Protein AF-R7NE20-F1 (afdb_monomer)

Structure (mmCIF, N/CA/C/O backbone):
data_AF-R7NE20-F1
#
_entry.id   AF-R7NE20-F1
#
loop_
_atom_site.group_PDB
_atom_site.id
_atom_site.type_symbol
_atom_site.label_atom_id
_atom_site.label_alt_id
_atom_site.label_comp_id
_atom_site.label_asym_id
_atom_site.label_entity_id
_atom_site.label_seq_id
_atom_site.pdbx_PDB_ins_code
_atom_site.Cartn_x
_atom_site.Cartn_y
_atom_site.Cartn_z
_atom_site.occupancy
_atom_site.B_iso_or_equiv
_atom_site.auth_seq_id
_atom_site.auth_comp_id
_atom_site.auth_asym_id
_atom_site.auth_atom_id
_atom_site.pdbx_PDB_model_num
ATOM 1 N N . MET A 1 1 ? -1.827 -20.225 0.750 1.00 49.00 1 MET A N 1
ATOM 2 C CA . MET A 1 1 ? -0.741 -19.898 -0.195 1.00 49.00 1 MET A CA 1
ATOM 3 C C . MET A 1 1 ? -0.471 -18.425 -0.041 1.00 49.00 1 MET A C 1
ATOM 5 O O . MET A 1 1 ? -1.413 -17.650 -0.126 1.00 49.00 1 MET A O 1
ATOM 9 N N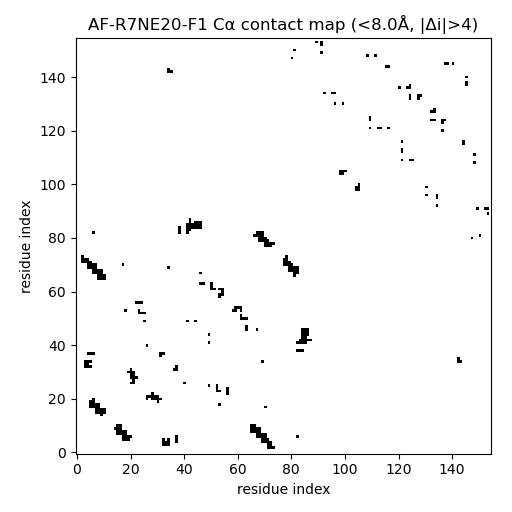 . GLU A 1 2 ? 0.763 -18.067 0.278 1.00 66.88 2 GLU A N 1
ATOM 10 C CA . GLU A 1 2 ? 1.183 -16.670 0.319 1.00 66.88 2 GLU A CA 1
ATOM 11 C C . GLU A 1 2 ? 1.159 -16.121 -1.112 1.00 66.88 2 GLU A C 1
ATOM 13 O O . GLU A 1 2 ? 1.594 -16.801 -2.049 1.00 66.88 2 GLU A O 1
ATOM 18 N N . ASN A 1 3 ? 0.559 -14.947 -1.308 1.00 82.56 3 ASN A N 1
ATOM 19 C CA . ASN A 1 3 ? 0.496 -14.341 -2.634 1.00 82.56 3 ASN A CA 1
ATOM 20 C C . ASN A 1 3 ? 1.911 -13.948 -3.067 1.00 82.56 3 ASN A C 1
ATOM 22 O O . ASN A 1 3 ? 2.664 -13.382 -2.280 1.00 82.56 3 ASN A O 1
ATOM 26 N N . LYS A 1 4 ? 2.258 -14.219 -4.327 1.00 91.56 4 LYS A N 1
ATOM 27 C CA . LYS A 1 4 ? 3.478 -13.681 -4.936 1.00 91.56 4 LYS A CA 1
ATOM 28 C C . LYS A 1 4 ? 3.188 -12.301 -5.508 1.00 91.56 4 LYS A C 1
ATOM 30 O O . LYS A 1 4 ? 2.193 -12.135 -6.221 1.00 91.56 4 LYS A O 1
ATOM 35 N N . TYR A 1 5 ? 4.064 -11.354 -5.206 1.00 95.94 5 TYR A N 1
ATOM 36 C CA . TYR A 1 5 ? 3.977 -9.966 -5.641 1.00 95.94 5 TYR A CA 1
ATOM 37 C C . TYR A 1 5 ? 5.054 -9.663 -6.679 1.00 95.94 5 TYR A C 1
ATOM 39 O O . TYR A 1 5 ? 6.154 -10.209 -6.612 1.00 95.94 5 TYR A O 1
ATOM 47 N N . TYR A 1 6 ? 4.733 -8.793 -7.633 1.00 96.44 6 TYR A N 1
ATOM 48 C CA . TYR A 1 6 ? 5.651 -8.371 -8.689 1.00 96.44 6 TYR A CA 1
ATOM 49 C C . TYR A 1 6 ? 5.500 -6.876 -8.938 1.00 96.44 6 TYR A C 1
ATOM 51 O O . TYR A 1 6 ? 4.379 -6.395 -9.115 1.00 96.44 6 TYR A O 1
ATOM 59 N N . LEU A 1 7 ? 6.615 -6.149 -8.991 1.00 97.50 7 LEU A N 1
ATOM 60 C CA . LEU A 1 7 ? 6.620 -4.781 -9.501 1.00 97.50 7 LEU A CA 1
ATOM 61 C C . LEU A 1 7 ? 6.220 -4.806 -10.982 1.00 97.50 7 LEU A C 1
ATOM 63 O O . LEU A 1 7 ? 6.633 -5.697 -11.722 1.00 97.50 7 LEU A O 1
ATOM 67 N N . ALA A 1 8 ? 5.402 -3.862 -11.424 1.00 97.50 8 ALA A N 1
ATOM 68 C CA . ALA A 1 8 ? 4.935 -3.785 -12.798 1.00 97.50 8 ALA A CA 1
ATOM 69 C C . ALA A 1 8 ? 4.615 -2.343 -13.201 1.00 97.50 8 ALA A C 1
ATOM 71 O O . ALA A 1 8 ? 4.294 -1.499 -12.365 1.00 97.50 8 ALA A O 1
ATOM 72 N N . VAL A 1 9 ? 4.634 -2.087 -14.505 1.00 97.31 9 VAL A N 1
ATOM 73 C CA . VAL A 1 9 ? 4.096 -0.859 -15.098 1.00 97.31 9 VAL A CA 1
ATOM 74 C C . VAL A 1 9 ? 2.755 -1.182 -15.747 1.00 97.31 9 VAL A C 1
ATOM 76 O O . VAL A 1 9 ? 2.639 -2.146 -16.506 1.00 97.31 9 VAL A O 1
ATOM 79 N N . GLU A 1 10 ? 1.720 -0.398 -15.455 1.00 96.50 10 GLU A N 1
ATOM 80 C CA . GLU A 1 10 ? 0.440 -0.509 -16.155 1.00 96.50 10 GLU A CA 1
ATOM 81 C C . GLU A 1 10 ? 0.498 0.276 -17.472 1.00 96.50 10 GLU A C 1
ATOM 83 O O . GLU A 1 10 ? 0.412 1.500 -17.491 1.00 96.50 10 GLU A O 1
ATOM 88 N N . VAL A 1 11 ? 0.645 -0.433 -18.593 1.00 93.06 11 VAL A N 1
ATOM 89 C CA . VAL A 1 11 ? 0.792 0.182 -19.927 1.00 93.06 11 VAL A CA 1
ATOM 90 C C . VAL A 1 11 ? -0.538 0.672 -20.499 1.00 93.06 11 VAL A C 1
ATOM 92 O O . VAL A 1 11 ? -0.588 1.625 -21.271 1.00 93.06 11 VAL A O 1
ATOM 95 N N . LYS A 1 12 ? -1.627 -0.009 -20.137 1.00 89.94 12 LYS A N 1
ATOM 96 C CA . LYS A 1 12 ? -3.026 0.310 -20.457 1.00 89.94 12 LYS A CA 1
ATOM 97 C C . LYS A 1 12 ? -3.894 -0.198 -19.308 1.00 89.94 12 LYS A C 1
ATOM 99 O O . LYS A 1 12 ? -3.449 -1.103 -18.603 1.00 89.94 12 LYS A O 1
ATOM 104 N N . PRO A 1 13 ? -5.139 0.283 -19.140 1.00 89.88 13 PRO A N 1
ATOM 105 C CA . PRO A 1 13 ? -6.024 -0.233 -18.102 1.00 89.88 13 PRO A CA 1
ATOM 106 C C . PRO A 1 13 ? -6.087 -1.767 -18.114 1.00 89.88 13 PRO A C 1
ATOM 108 O O . PRO A 1 13 ? -6.474 -2.367 -19.118 1.00 89.88 13 PRO A O 1
ATOM 111 N N . LYS A 1 14 ? -5.707 -2.393 -16.992 1.00 89.25 14 LYS A N 1
ATOM 112 C CA . LYS A 1 14 ? -5.635 -3.857 -16.799 1.00 89.25 14 LYS A CA 1
ATOM 113 C C . LYS A 1 14 ? -4.587 -4.590 -17.652 1.00 89.25 14 LYS A C 1
ATOM 115 O O . LYS A 1 14 ? -4.656 -5.810 -17.779 1.00 89.25 14 LYS A O 1
ATOM 120 N N . SER A 1 15 ? -3.619 -3.877 -18.220 1.00 93.50 15 SER A N 1
ATOM 121 C CA . SER A 1 15 ? -2.488 -4.435 -18.962 1.00 93.50 15 SER A CA 1
ATOM 122 C C . SER A 1 15 ? -1.196 -4.087 -18.235 1.00 93.50 15 SER A C 1
ATOM 124 O O . SER A 1 15 ? -0.826 -2.918 -18.139 1.00 93.50 15 SER A O 1
ATOM 126 N N . TYR A 1 16 ? -0.531 -5.109 -17.701 1.00 95.69 16 TYR A N 1
ATOM 127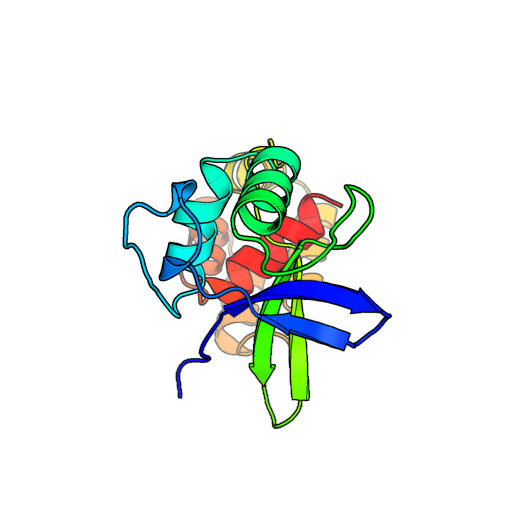 C CA . TYR A 1 16 ? 0.626 -4.957 -16.825 1.00 95.69 16 TYR A CA 1
ATOM 128 C C . TYR A 1 16 ? 1.866 -5.552 -17.477 1.00 95.69 16 TYR A C 1
ATOM 130 O O . TYR A 1 16 ? 1.842 -6.703 -17.913 1.00 95.69 16 TYR A O 1
ATOM 138 N N . PHE A 1 17 ? 2.947 -4.782 -17.500 1.00 95.75 17 PHE A N 1
ATOM 139 C CA . PHE A 1 17 ? 4.274 -5.254 -17.857 1.00 95.75 17 PHE A CA 1
ATOM 140 C C . PHE A 1 17 ? 5.060 -5.515 -16.561 1.00 95.75 17 PHE A C 1
ATOM 142 O O . PHE A 1 17 ? 5.438 -4.552 -15.888 1.00 95.75 17 PHE A O 1
ATOM 149 N N . PRO A 1 18 ? 5.240 -6.783 -16.146 1.00 95.19 18 PRO A N 1
ATOM 150 C CA . PRO A 1 18 ? 5.985 -7.104 -14.936 1.00 95.19 18 PRO A CA 1
ATOM 151 C C . PRO A 1 18 ? 7.464 -6.753 -15.109 1.00 95.19 18 PRO A C 1
ATOM 153 O O . PRO A 1 18 ? 8.067 -7.041 -16.140 1.00 95.19 18 PRO A O 1
ATOM 156 N N . ILE A 1 19 ? 8.043 -6.156 -14.075 1.00 95.56 19 ILE A N 1
ATOM 157 C CA . ILE A 1 19 ? 9.446 -5.776 -14.009 1.00 95.56 19 ILE A CA 1
ATOM 158 C C . ILE A 1 19 ? 10.179 -6.811 -13.171 1.00 95.56 19 ILE A C 1
ATOM 160 O O . ILE A 1 19 ? 9.899 -6.998 -11.985 1.00 95.56 19 ILE A O 1
ATOM 164 N N . ASN A 1 20 ? 11.139 -7.481 -13.792 1.00 92.94 20 ASN A N 1
ATOM 165 C CA . ASN A 1 20 ? 12.089 -8.302 -13.072 1.00 92.94 20 ASN A CA 1
ATOM 166 C C . ASN A 1 20 ? 13.175 -7.389 -12.491 1.00 92.94 20 ASN A C 1
ATOM 168 O O . ASN A 1 20 ? 13.893 -6.713 -13.222 1.00 92.94 20 ASN A O 1
ATOM 172 N N . LEU A 1 21 ? 13.281 -7.362 -11.161 1.00 93.12 21 LEU A N 1
ATOM 173 C CA . LEU A 1 21 ? 14.202 -6.466 -10.460 1.00 93.12 21 LEU A CA 1
ATOM 174 C C . LEU A 1 21 ? 15.667 -6.715 -10.839 1.00 93.12 21 LEU A C 1
ATOM 176 O O . LEU A 1 21 ? 16.441 -5.768 -10.848 1.00 93.12 21 LEU A O 1
ATOM 180 N N . LEU A 1 22 ? 16.037 -7.940 -11.230 1.00 93.31 22 LEU A N 1
ATOM 181 C CA . LEU A 1 22 ? 17.401 -8.254 -11.675 1.00 93.31 22 LEU A CA 1
ATOM 182 C C . LEU A 1 22 ? 17.824 -7.480 -12.929 1.00 93.31 22 LEU A C 1
ATOM 184 O O . LEU A 1 22 ? 19.018 -7.279 -13.134 1.00 93.31 22 LEU A O 1
ATOM 188 N N . ASP A 1 23 ? 16.860 -7.036 -1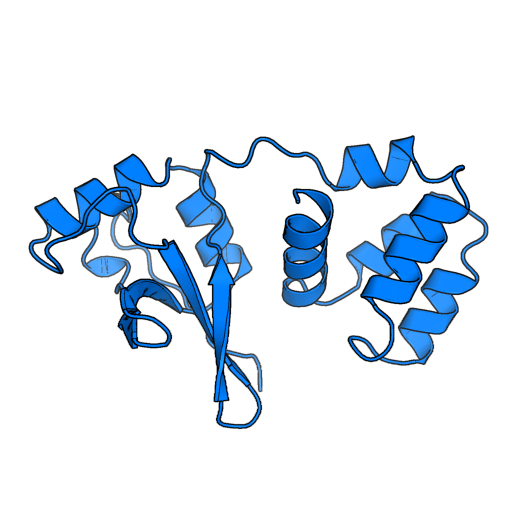3.735 1.00 93.44 23 ASP A N 1
ATOM 189 C CA . ASP A 1 23 ? 17.121 -6.290 -14.964 1.00 93.44 23 ASP A CA 1
ATOM 190 C C . ASP A 1 23 ? 17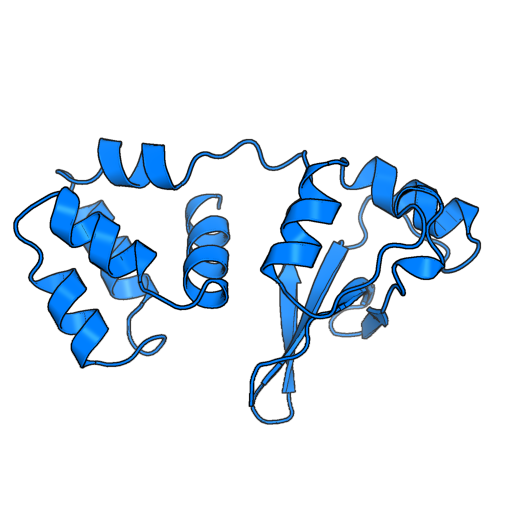.327 -4.786 -14.695 1.00 93.44 23 ASP A C 1
ATOM 192 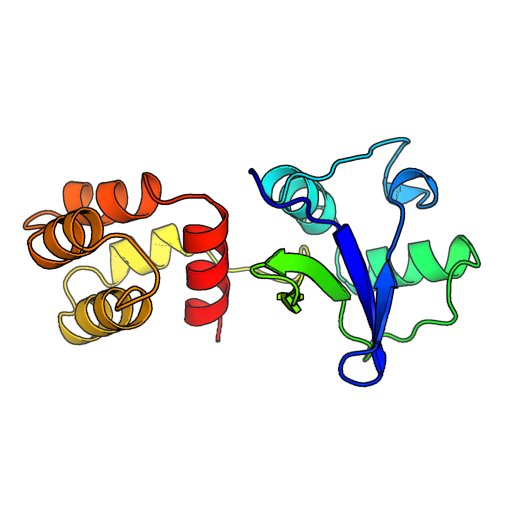O O . ASP A 1 23 ? 17.768 -4.051 -15.576 1.00 93.44 23 ASP A O 1
ATOM 196 N N . LEU A 1 24 ? 17.033 -4.312 -13.477 1.00 93.19 24 LEU A N 1
ATOM 197 C CA . LEU A 1 24 ? 17.210 -2.914 -13.090 1.00 93.19 24 LEU A CA 1
ATOM 198 C C . LEU A 1 24 ? 18.591 -2.683 -12.473 1.00 93.19 24 LEU A C 1
ATOM 200 O O . LEU A 1 24 ? 18.939 -3.262 -11.442 1.00 93.19 24 LEU A O 1
ATOM 204 N N . SER A 1 25 ? 19.347 -1.738 -13.033 1.00 91.50 25 SER A N 1
ATOM 205 C CA . SER A 1 25 ? 20.653 -1.316 -12.502 1.00 91.50 25 SER A CA 1
ATOM 206 C C . SER A 1 25 ? 20.576 -0.896 -11.028 1.00 91.50 25 SER A C 1
ATOM 208 O O . SER A 1 25 ? 21.431 -1.264 -10.223 1.00 91.50 25 SER A O 1
ATOM 210 N N . ILE A 1 26 ? 19.501 -0.199 -10.648 1.00 93.31 26 ILE A N 1
ATOM 211 C CA . ILE A 1 26 ? 19.259 0.292 -9.283 1.00 93.31 26 ILE A CA 1
ATOM 212 C C . ILE A 1 26 ? 18.985 -0.823 -8.260 1.00 93.31 26 ILE A C 1
ATOM 214 O O . ILE A 1 26 ? 19.056 -0.581 -7.054 1.00 93.31 26 ILE A O 1
ATOM 218 N N . ALA A 1 27 ? 18.673 -2.042 -8.711 1.00 90.69 27 ALA A N 1
ATOM 219 C CA . ALA A 1 27 ? 18.367 -3.166 -7.833 1.00 90.69 27 ALA A CA 1
ATOM 220 C C . ALA A 1 27 ? 19.612 -3.901 -7.329 1.00 90.69 27 ALA A C 1
ATOM 222 O O . ALA A 1 27 ? 19.502 -4.649 -6.365 1.00 90.69 27 ALA A O 1
ATOM 223 N N . ASN A 1 28 ? 20.797 -3.701 -7.918 1.00 89.50 28 ASN A N 1
ATOM 224 C CA . ASN A 1 28 ? 22.037 -4.353 -7.472 1.00 89.50 28 ASN A CA 1
ATOM 225 C C . ASN A 1 28 ? 21.887 -5.880 -7.270 1.00 89.50 28 ASN A C 1
ATOM 227 O O . ASN A 1 28 ? 22.300 -6.418 -6.246 1.00 89.50 28 ASN A O 1
ATOM 231 N N . HIS A 1 29 ? 21.292 -6.574 -8.250 1.00 87.12 29 HIS A N 1
ATOM 232 C CA . HIS A 1 29 ? 21.066 -8.034 -8.240 1.00 87.12 29 HIS A CA 1
ATOM 233 C C . HIS A 1 29 ? 20.075 -8.521 -7.163 1.00 87.12 29 HIS A C 1
ATOM 235 O O . HIS A 1 29 ? 20.021 -9.707 -6.838 1.00 87.12 29 HIS A O 1
ATOM 241 N N . PHE A 1 30 ? 19.263 -7.615 -6.618 1.00 91.38 30 PHE A N 1
ATOM 242 C CA . PHE A 1 30 ? 18.163 -7.943 -5.723 1.00 91.38 30 PHE A CA 1
ATOM 243 C C . PHE A 1 30 ? 16.960 -8.506 -6.489 1.00 91.38 30 PHE A C 1
ATOM 245 O O . PHE A 1 30 ? 16.592 -8.015 -7.555 1.00 91.38 30 PHE A O 1
ATOM 252 N N . THR A 1 31 ? 16.305 -9.511 -5.913 1.00 92.31 31 THR A N 1
ATOM 253 C CA . THR A 1 31 ? 15.029 -10.039 -6.398 1.00 92.31 31 THR A CA 1
ATOM 254 C C . THR A 1 31 ? 14.185 -10.509 -5.228 1.00 92.31 31 THR A C 1
ATOM 256 O O . THR A 1 31 ? 14.716 -10.932 -4.202 1.00 92.31 31 THR A O 1
ATOM 259 N N . THR A 1 32 ? 12.870 -10.429 -5.378 1.00 93.88 32 THR A N 1
ATOM 260 C CA . THR A 1 32 ? 11.917 -10.829 -4.349 1.00 93.88 32 THR A CA 1
ATOM 261 C C . THR A 1 32 ? 10.535 -11.056 -4.956 1.00 93.88 32 THR A C 1
ATOM 263 O O . THR A 1 32 ? 10.228 -10.578 -6.050 1.00 93.88 32 THR A O 1
ATOM 266 N N . THR A 1 33 ? 9.689 -11.775 -4.222 1.00 93.69 33 THR A N 1
ATOM 267 C CA . THR A 1 33 ? 8.240 -11.825 -4.454 1.00 93.69 33 THR A CA 1
ATOM 268 C C . THR A 1 33 ? 7.426 -11.448 -3.211 1.00 93.69 33 THR A C 1
ATOM 270 O O . THR A 1 33 ? 6.217 -11.685 -3.195 1.00 93.69 33 THR A O 1
ATOM 273 N N . SER A 1 34 ? 8.069 -10.918 -2.164 1.00 95.12 34 SER A N 1
ATOM 274 C CA . SER A 1 34 ? 7.426 -10.375 -0.959 1.00 95.12 34 SER A CA 1
ATOM 275 C C . SER A 1 34 ? 7.044 -8.916 -1.193 1.00 95.12 34 SER A C 1
ATOM 277 O O . SER A 1 34 ? 7.781 -8.158 -1.821 1.00 95.12 34 SER A O 1
ATOM 279 N N . LEU A 1 35 ? 5.882 -8.511 -0.686 1.00 95.69 35 LEU A N 1
ATOM 280 C CA . LEU A 1 35 ? 5.427 -7.129 -0.812 1.00 95.69 35 LEU A CA 1
ATOM 281 C C . LEU A 1 35 ? 6.279 -6.180 0.040 1.00 95.69 35 LEU A C 1
ATOM 283 O O . LEU A 1 35 ? 6.646 -5.109 -0.427 1.00 95.69 35 LEU A O 1
ATOM 287 N N . GLU A 1 36 ? 6.622 -6.602 1.255 1.00 95.25 36 GLU A N 1
ATOM 288 C CA . GLU A 1 36 ? 7.481 -5.897 2.207 1.00 95.25 36 GLU A CA 1
ATOM 289 C C . GLU A 1 36 ? 8.840 -5.571 1.587 1.00 95.25 36 GLU A C 1
ATOM 291 O O . GLU A 1 36 ? 9.340 -4.454 1.694 1.00 95.25 36 GLU A O 1
ATOM 296 N N . GLU A 1 37 ? 9.434 -6.559 0.924 1.00 96.00 37 GLU A N 1
ATOM 297 C CA . GLU A 1 37 ? 10.737 -6.446 0.284 1.00 96.00 37 GLU A CA 1
ATOM 298 C C . GLU A 1 37 ? 10.686 -5.592 -0.990 1.00 96.00 37 GLU A C 1
ATOM 300 O O . GLU A 1 37 ? 11.609 -4.811 -1.237 1.00 96.00 37 GLU A O 1
ATOM 305 N N . ILE A 1 38 ? 9.598 -5.680 -1.770 1.00 96.94 38 ILE A N 1
ATOM 306 C CA . ILE A 1 38 ? 9.356 -4.769 -2.898 1.00 96.94 38 ILE A CA 1
ATOM 307 C C . ILE A 1 38 ? 9.237 -3.334 -2.388 1.00 96.94 38 ILE A C 1
ATOM 309 O O . ILE A 1 38 ? 9.952 -2.475 -2.893 1.00 96.94 38 ILE A O 1
ATOM 313 N N . ASP A 1 39 ? 8.401 -3.075 -1.379 1.00 95.88 39 ASP A N 1
ATOM 314 C CA . ASP A 1 39 ? 8.214 -1.733 -0.823 1.00 95.88 39 ASP A CA 1
ATOM 315 C C . ASP A 1 39 ? 9.527 -1.200 -0.219 1.00 95.88 39 ASP A C 1
ATOM 317 O O . ASP A 1 39 ? 9.902 -0.055 -0.464 1.00 95.88 39 ASP A O 1
ATOM 321 N N . ALA A 1 40 ? 10.293 -2.030 0.500 1.00 94.88 40 ALA A N 1
ATOM 322 C CA . ALA A 1 40 ? 11.608 -1.658 1.031 1.00 94.88 40 ALA A CA 1
ATOM 323 C C . ALA A 1 40 ? 12.626 -1.309 -0.069 1.00 94.88 40 ALA A C 1
ATOM 325 O O . ALA A 1 40 ? 13.527 -0.494 0.154 1.00 94.88 40 ALA A O 1
ATOM 326 N N . PHE A 1 41 ? 12.514 -1.920 -1.249 1.00 96.12 41 PHE A N 1
ATOM 327 C CA . PHE A 1 41 ? 13.295 -1.545 -2.421 1.00 96.12 41 PHE A CA 1
ATOM 328 C C . PHE A 1 41 ? 12.778 -0.244 -3.046 1.00 96.12 41 PHE A C 1
ATOM 330 O O . PHE A 1 41 ? 13.556 0.699 -3.199 1.00 96.12 41 PHE A O 1
ATOM 337 N N . THR A 1 42 ? 11.488 -0.161 -3.375 1.00 96.50 42 THR A N 1
ATOM 338 C CA . THR A 1 42 ? 10.921 0.972 -4.115 1.00 96.50 42 THR A CA 1
ATOM 339 C C . THR A 1 42 ? 10.923 2.266 -3.302 1.00 96.50 42 THR A C 1
ATOM 341 O O . THR A 1 42 ? 11.143 3.325 -3.877 1.00 96.50 42 THR A O 1
ATOM 344 N N . LEU A 1 43 ? 10.812 2.214 -1.971 1.00 95.62 43 LEU A N 1
ATOM 345 C CA . LEU A 1 43 ? 10.895 3.389 -1.086 1.00 95.62 43 LEU A CA 1
ATOM 346 C C . LEU A 1 43 ? 12.264 4.092 -1.106 1.00 95.62 43 LEU A C 1
ATOM 348 O O . LEU A 1 43 ? 12.375 5.237 -0.667 1.00 95.62 43 LEU A O 1
ATOM 352 N N . LYS A 1 44 ? 13.319 3.444 -1.614 1.00 95.69 44 LYS A N 1
ATOM 353 C CA . LYS A 1 44 ? 14.651 4.061 -1.755 1.00 95.69 44 LYS A CA 1
ATOM 354 C C . LYS A 1 44 ? 14.715 5.056 -2.914 1.00 95.69 44 LYS A C 1
ATOM 356 O O . LYS A 1 44 ? 15.606 5.906 -2.927 1.00 95.69 44 LYS A O 1
ATOM 361 N N . PHE A 1 45 ? 13.774 4.965 -3.851 1.00 96.31 45 PHE A N 1
ATOM 362 C CA . PHE A 1 45 ? 13.790 5.673 -5.124 1.00 96.31 45 PHE A CA 1
ATOM 363 C C . PHE A 1 45 ? 12.455 6.376 -5.370 1.00 96.31 45 PHE A C 1
ATOM 365 O O . PHE A 1 45 ? 11.387 5.900 -4.993 1.00 96.31 45 PHE A O 1
ATOM 372 N N . THR A 1 46 ? 12.496 7.528 -6.016 1.00 96.19 46 THR A N 1
ATOM 373 C CA . THR A 1 46 ? 11.308 8.172 -6.582 1.00 96.19 46 THR A CA 1
ATOM 374 C C . THR A 1 46 ? 10.753 7.322 -7.723 1.00 96.19 46 THR A C 1
ATOM 376 O O . THR A 1 46 ? 11.472 6.542 -8.357 1.00 96.19 46 THR A O 1
ATOM 379 N N . LYS A 1 47 ? 9.472 7.501 -8.049 1.00 95.88 47 LYS A N 1
ATOM 380 C CA . LYS A 1 47 ? 8.840 6.867 -9.211 1.00 95.88 47 LYS A CA 1
ATOM 381 C C . LYS A 1 47 ? 9.651 7.154 -10.468 1.00 95.88 47 LYS A C 1
ATOM 383 O O . LYS A 1 47 ? 9.927 6.242 -11.236 1.00 95.88 47 LYS A O 1
ATOM 388 N N . LYS A 1 48 ? 10.088 8.402 -10.638 1.00 95.12 48 LYS A N 1
ATOM 389 C CA . LYS A 1 48 ? 10.882 8.836 -11.788 1.00 95.12 48 LYS A CA 1
ATOM 390 C C . LYS A 1 48 ? 12.205 8.078 -11.912 1.00 95.12 48 LYS A C 1
ATOM 392 O O . LYS A 1 48 ? 12.553 7.653 -13.007 1.00 95.12 48 LYS A O 1
ATOM 397 N N . GLU A 1 49 ? 12.927 7.870 -10.812 1.00 95.75 49 GLU A N 1
ATOM 398 C CA . GLU A 1 49 ? 14.178 7.093 -10.817 1.00 95.75 49 GLU A CA 1
ATOM 399 C C . GLU A 1 49 ? 13.942 5.635 -11.236 1.00 95.75 49 GLU A C 1
ATOM 401 O O . GLU A 1 49 ? 14.689 5.106 -12.059 1.00 95.75 49 GLU A O 1
ATOM 406 N N . ILE A 1 50 ? 12.870 5.005 -10.741 1.00 96.31 50 ILE A N 1
ATOM 407 C CA . ILE A 1 50 ? 12.508 3.632 -11.127 1.00 96.31 50 ILE A CA 1
ATOM 408 C C . ILE A 1 50 ? 12.135 3.569 -12.614 1.00 96.31 50 ILE A C 1
ATOM 410 O O . ILE A 1 50 ? 12.635 2.710 -13.337 1.00 96.31 50 ILE A O 1
ATOM 414 N N . MET A 1 51 ? 11.299 4.495 -13.091 1.00 95.88 51 MET A N 1
ATOM 415 C CA . MET A 1 51 ? 10.877 4.555 -14.496 1.00 95.88 51 MET A CA 1
ATOM 416 C C . MET A 1 51 ? 12.065 4.808 -15.436 1.00 95.88 51 MET A C 1
ATOM 418 O O . MET A 1 51 ? 12.177 4.157 -16.473 1.00 95.88 51 MET A O 1
ATOM 422 N N . ASN A 1 52 ? 13.004 5.676 -15.051 1.00 95.06 52 ASN A N 1
ATOM 423 C CA . ASN A 1 52 ? 14.241 5.882 -15.803 1.00 95.06 52 ASN A CA 1
ATOM 424 C C . ASN A 1 52 ? 15.092 4.609 -15.866 1.00 95.06 52 ASN A C 1
ATOM 426 O O . ASN A 1 52 ? 15.555 4.264 -16.946 1.00 95.06 52 ASN A O 1
ATOM 430 N N . SER A 1 53 ? 15.237 3.867 -14.763 1.00 95.19 53 SER A N 1
ATOM 431 C CA . SER A 1 53 ? 15.989 2.603 -14.768 1.00 95.19 53 SER A CA 1
ATOM 432 C C . SER A 1 53 ? 15.351 1.547 -15.684 1.00 95.19 53 SER A C 1
ATOM 434 O O . SER A 1 53 ? 16.060 0.855 -16.411 1.00 95.19 53 SER A O 1
ATOM 436 N N . ILE A 1 54 ? 14.013 1.473 -15.731 1.00 95.56 54 ILE A N 1
ATOM 437 C CA . ILE A 1 54 ? 13.274 0.605 -16.671 1.00 95.56 54 ILE A CA 1
ATOM 438 C C . ILE A 1 54 ? 13.582 0.988 -18.126 1.00 95.56 54 ILE A C 1
ATOM 440 O O . ILE A 1 54 ? 13.803 0.112 -18.969 1.00 95.56 54 ILE A O 1
ATOM 444 N N . LYS A 1 55 ? 13.613 2.294 -18.418 1.00 94.56 55 LYS A N 1
ATOM 445 C CA . LYS A 1 55 ? 13.931 2.827 -19.746 1.00 94.56 55 LYS A CA 1
ATOM 446 C C . LYS A 1 55 ? 15.385 2.561 -20.140 1.00 94.56 55 LYS A C 1
ATOM 448 O O . LYS A 1 55 ? 15.637 2.120 -21.255 1.00 94.56 55 LYS A O 1
ATOM 453 N N . GLU A 1 56 ? 16.332 2.791 -19.232 1.00 94.00 56 GLU A N 1
ATOM 454 C CA . GLU A 1 56 ? 17.767 2.538 -19.434 1.00 94.00 56 GLU A CA 1
ATOM 455 C C . GLU A 1 56 ? 18.065 1.056 -19.696 1.00 94.00 56 GLU A C 1
ATOM 457 O O . GLU A 1 56 ? 18.912 0.731 -20.527 1.00 94.00 56 GLU A O 1
ATOM 462 N N . ALA A 1 57 ? 17.327 0.156 -19.044 1.00 94.31 57 ALA A N 1
ATOM 463 C CA . ALA A 1 57 ? 17.402 -1.284 -19.274 1.00 94.31 57 ALA A CA 1
ATOM 464 C C . ALA A 1 57 ? 16.733 -1.740 -20.592 1.00 94.31 57 ALA A C 1
ATOM 466 O O . ALA A 1 57 ? 16.754 -2.927 -20.909 1.00 94.31 57 ALA A O 1
ATOM 467 N N . ASN A 1 58 ? 16.155 -0.820 -21.380 1.00 93.50 58 ASN A N 1
ATOM 468 C CA . ASN A 1 58 ? 15.417 -1.094 -22.621 1.00 93.50 58 ASN A CA 1
ATOM 469 C C . ASN A 1 58 ? 14.265 -2.107 -22.455 1.00 93.50 58 ASN A C 1
ATOM 471 O O . ASN A 1 58 ? 13.932 -2.833 -23.392 1.00 93.50 58 ASN A O 1
ATOM 475 N N . LEU A 1 59 ? 13.649 -2.166 -21.270 1.00 92.94 59 LEU A N 1
ATOM 476 C CA . LEU A 1 59 ? 12.580 -3.128 -20.976 1.00 92.94 59 LEU A CA 1
ATOM 477 C C . LEU A 1 59 ? 11.236 -2.692 -21.562 1.00 92.94 59 LEU A C 1
ATOM 479 O O . LEU A 1 59 ? 10.464 -3.513 -22.054 1.00 92.94 59 LEU A O 1
ATOM 483 N N . LEU A 1 60 ? 10.945 -1.395 -21.474 1.00 92.31 60 LEU A N 1
ATOM 484 C CA . LEU A 1 60 ? 9.679 -0.805 -21.880 1.00 92.31 60 LEU A CA 1
ATOM 485 C C . LEU A 1 60 ? 9.878 0.690 -22.154 1.00 92.31 60 LEU A C 1
ATOM 487 O O . LEU A 1 60 ? 10.566 1.374 -21.395 1.00 92.31 60 LEU A O 1
ATOM 491 N N . ASP A 1 61 ? 9.247 1.206 -23.210 1.00 90.38 61 ASP A N 1
ATOM 492 C CA . ASP A 1 61 ? 9.182 2.650 -23.439 1.00 90.38 61 ASP A CA 1
ATOM 493 C C . ASP A 1 61 ? 8.146 3.264 -22.491 1.00 90.38 61 ASP A C 1
ATOM 495 O O . ASP A 1 61 ? 6.935 3.211 -22.725 1.00 90.38 61 ASP A O 1
ATOM 499 N N . VAL A 1 62 ? 8.637 3.755 -21.357 1.00 90.06 62 VAL A N 1
ATOM 500 C CA . VAL A 1 62 ? 7.823 4.289 -20.265 1.00 90.06 62 VAL A CA 1
ATOM 501 C C . VAL A 1 62 ? 7.811 5.814 -20.246 1.00 90.06 62 VAL A C 1
ATOM 503 O O . VAL A 1 62 ? 8.760 6.474 -20.673 1.00 90.06 62 VAL A O 1
ATOM 506 N N . ASN A 1 63 ? 6.741 6.380 -19.684 1.00 87.81 63 ASN A N 1
ATOM 507 C CA . ASN A 1 63 ? 6.648 7.800 -19.350 1.00 87.81 63 ASN A CA 1
ATOM 508 C C . ASN A 1 63 ? 6.217 7.999 -17.885 1.00 87.81 63 ASN A C 1
ATOM 510 O O . ASN A 1 63 ? 5.736 7.068 -17.238 1.00 87.81 63 ASN A O 1
ATOM 514 N N . ASP A 1 64 ? 6.374 9.221 -17.373 1.00 82.00 64 ASP A N 1
ATOM 515 C CA . ASP A 1 64 ? 6.111 9.551 -15.964 1.00 82.00 64 ASP A CA 1
ATOM 516 C C . ASP A 1 64 ? 4.620 9.429 -15.568 1.00 82.00 64 ASP A C 1
ATOM 518 O O . ASP A 1 64 ? 4.301 9.282 -14.383 1.00 82.00 64 ASP A O 1
ATOM 522 N N . GLU A 1 65 ? 3.698 9.433 -16.536 1.00 88.75 65 GLU A N 1
ATOM 523 C CA . GLU A 1 65 ? 2.251 9.306 -16.312 1.00 88.75 65 GLU A CA 1
ATOM 524 C C . GLU A 1 65 ? 1.809 7.847 -16.121 1.00 88.75 65 GLU A C 1
ATOM 526 O O . GLU A 1 65 ? 0.808 7.588 -15.452 1.00 88.75 65 GLU A O 1
ATOM 531 N N . MET A 1 66 ? 2.567 6.875 -16.641 1.00 94.44 66 MET A N 1
ATOM 532 C CA . MET A 1 66 ? 2.231 5.455 -16.504 1.00 94.44 66 MET A CA 1
ATOM 533 C C . MET A 1 66 ? 2.223 5.022 -15.026 1.00 94.44 66 MET A C 1
ATOM 535 O O . MET A 1 66 ? 3.157 5.352 -14.285 1.00 94.44 66 MET A O 1
ATOM 539 N N . PRO A 1 67 ? 1.203 4.282 -14.554 1.00 95.88 67 PRO A N 1
ATOM 540 C CA . PRO A 1 67 ? 1.169 3.795 -13.180 1.00 95.88 67 PRO A CA 1
ATOM 541 C C . PRO A 1 67 ? 2.270 2.765 -12.909 1.00 95.88 67 PRO A C 1
ATOM 543 O O . PRO A 1 67 ? 2.385 1.762 -13.617 1.00 95.88 67 PRO A O 1
ATOM 546 N N . LEU A 1 68 ? 3.036 2.993 -11.840 1.00 97.38 68 LEU A N 1
ATOM 547 C CA . LEU A 1 68 ? 3.937 2.001 -11.262 1.00 97.38 68 LEU A CA 1
ATOM 548 C C . LEU A 1 68 ? 3.183 1.284 -10.140 1.00 97.38 68 LEU A C 1
ATOM 550 O O . LEU A 1 68 ? 2.743 1.910 -9.175 1.00 97.38 68 LEU A O 1
ATOM 554 N N . VAL A 1 69 ? 3.008 -0.021 -10.283 1.00 97.50 69 VAL A N 1
ATOM 555 C CA . VAL A 1 69 ? 2.123 -0.822 -9.436 1.00 97.50 69 VAL A CA 1
ATOM 556 C C . VAL A 1 69 ? 2.826 -2.089 -8.970 1.00 97.50 69 VAL A C 1
ATOM 558 O O . VAL A 1 69 ? 3.792 -2.547 -9.573 1.00 97.50 69 VAL A O 1
ATOM 561 N N . VAL A 1 70 ? 2.310 -2.698 -7.913 1.00 97.44 70 VAL A N 1
ATOM 562 C CA . VAL A 1 70 ? 2.621 -4.069 -7.523 1.00 97.44 70 VAL A CA 1
ATOM 563 C C . VAL A 1 70 ? 1.414 -4.939 -7.847 1.00 97.44 70 VAL A C 1
ATOM 565 O O . VAL A 1 70 ? 0.304 -4.694 -7.364 1.00 97.44 70 VAL A O 1
ATOM 568 N N . ILE A 1 71 ? 1.620 -5.957 -8.678 1.00 96.56 71 ILE A N 1
ATOM 569 C CA . ILE A 1 71 ? 0.586 -6.918 -9.061 1.00 96.56 71 ILE A CA 1
ATOM 570 C C . ILE A 1 71 ? 0.712 -8.214 -8.267 1.00 96.56 71 ILE A C 1
ATOM 572 O O . ILE A 1 71 ? 1.807 -8.639 -7.902 1.00 96.56 71 ILE A O 1
ATOM 576 N N . TYR A 1 72 ? -0.425 -8.855 -8.018 1.00 94.75 72 TYR A N 1
ATOM 577 C CA . TYR A 1 72 ? -0.515 -10.153 -7.354 1.00 94.75 72 TYR A CA 1
ATOM 578 C C . TYR A 1 72 ? -1.762 -10.903 -7.815 1.00 94.75 72 TYR A C 1
ATOM 580 O O . TYR A 1 72 ? -2.700 -10.314 -8.359 1.00 94.75 72 TYR A O 1
ATOM 588 N N . TYR A 1 73 ? -1.780 -12.214 -7.595 1.00 90.19 73 TYR A N 1
ATOM 589 C CA . TYR A 1 73 ? -2.904 -13.068 -7.966 1.00 90.19 73 TYR A CA 1
ATOM 590 C C . TYR A 1 73 ? -3.738 -13.415 -6.742 1.00 90.19 73 TYR A C 1
ATOM 592 O O . TYR A 1 73 ? -3.233 -13.984 -5.783 1.00 90.19 73 TYR A O 1
ATOM 600 N N . GLU A 1 74 ? -5.030 -13.118 -6.800 1.00 87.38 74 GLU A N 1
ATOM 601 C CA . GLU A 1 74 ? -5.983 -13.423 -5.739 1.00 87.38 74 GLU A CA 1
ATOM 602 C C . GLU A 1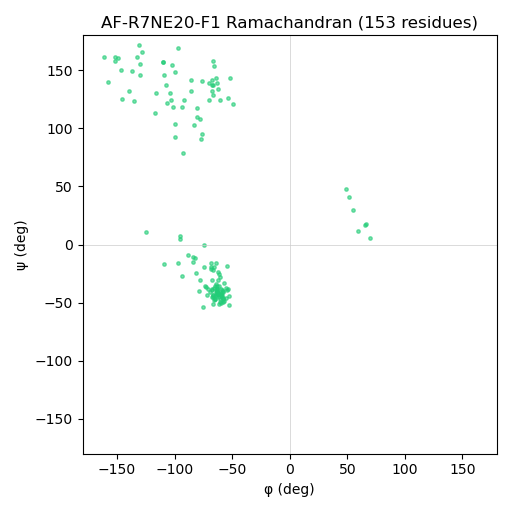 74 ? -7.248 -14.009 -6.368 1.00 87.38 74 GLU A C 1
ATOM 604 O O . GLU A 1 74 ? -7.857 -13.402 -7.249 1.00 87.38 74 GLU A O 1
ATOM 609 N N . ASN A 1 75 ? -7.648 -15.211 -5.945 1.00 84.81 75 ASN A N 1
ATOM 610 C CA . ASN A 1 75 ? -8.853 -15.890 -6.440 1.00 84.81 75 ASN A CA 1
ATOM 611 C C . ASN A 1 75 ? -8.941 -15.983 -7.979 1.00 84.81 75 ASN A C 1
ATOM 613 O O . ASN A 1 75 ? -10.018 -15.823 -8.545 1.00 84.81 75 ASN A O 1
ATOM 617 N N . LYS A 1 76 ? -7.813 -16.263 -8.655 1.00 84.94 76 LYS A N 1
ATOM 618 C CA . LYS A 1 76 ? -7.663 -16.318 -10.130 1.00 84.94 76 LYS A CA 1
ATOM 619 C C . LYS A 1 76 ? -7.749 -14.966 -10.854 1.00 84.94 76 LYS A C 1
ATOM 621 O O . LYS A 1 76 ? -7.708 -14.942 -12.080 1.00 84.94 76 LYS A O 1
ATOM 626 N N . TYR A 1 77 ? -7.826 -13.856 -10.126 1.00 89.12 77 TYR A N 1
ATOM 627 C CA . TYR A 1 77 ? -7.812 -12.514 -10.696 1.00 89.12 77 TYR A CA 1
ATOM 628 C C . TYR A 1 77 ? -6.483 -11.823 -10.412 1.00 89.12 77 TYR A C 1
ATOM 630 O O . TYR A 1 77 ? -5.977 -11.862 -9.289 1.00 89.12 77 TYR A O 1
ATOM 638 N N . THR A 1 78 ? -5.947 -11.136 -11.419 1.00 91.56 78 THR A N 1
ATOM 639 C CA . THR A 1 78 ? -4.854 -10.187 -11.211 1.00 91.56 78 THR A CA 1
ATOM 640 C C . THR A 1 78 ? -5.395 -8.977 -10.463 1.00 91.56 78 THR A C 1
ATOM 642 O O . THR A 1 78 ? -6.365 -8.335 -10.878 1.00 91.56 78 THR A O 1
ATOM 645 N N . ARG A 1 79 ? -4.771 -8.676 -9.333 1.00 93.00 79 ARG A N 1
ATOM 646 C CA . ARG A 1 79 ? -4.992 -7.475 -8.538 1.00 93.00 79 ARG A CA 1
ATOM 647 C C . ARG A 1 79 ? -3.767 -6.582 -8.647 1.00 93.00 79 ARG A C 1
ATOM 649 O O . ARG A 1 79 ? -2.671 -7.060 -8.932 1.00 93.00 79 ARG A O 1
ATOM 656 N N . LYS A 1 80 ? -3.970 -5.294 -8.391 1.00 94.44 80 LYS A N 1
ATOM 657 C CA . LYS A 1 80 ? -2.901 -4.308 -8.278 1.00 94.44 80 LYS A CA 1
ATOM 658 C C . LYS A 1 80 ? -3.057 -3.488 -7.005 1.00 94.44 80 LYS A C 1
ATOM 660 O O . LYS A 1 80 ? -4.167 -3.354 -6.486 1.00 94.44 80 LYS A O 1
ATOM 665 N N . ILE A 1 81 ? -1.945 -2.949 -6.543 1.00 94.94 81 ILE A N 1
ATOM 666 C CA . ILE A 1 81 ? -1.838 -1.842 -5.592 1.00 94.94 81 ILE A CA 1
ATOM 667 C C . ILE A 1 81 ? -0.743 -0.912 -6.112 1.00 94.94 81 ILE A C 1
ATOM 669 O O . ILE A 1 81 ? 0.183 -1.385 -6.765 1.00 94.94 81 ILE A O 1
ATOM 673 N N . ASP A 1 82 ? -0.837 0.385 -5.861 1.00 95.38 82 ASP A N 1
ATOM 674 C CA . ASP A 1 82 ? 0.203 1.316 -6.309 1.00 95.38 82 ASP A CA 1
ATOM 675 C C . ASP A 1 82 ? 1.508 1.061 -5.548 1.00 95.38 82 ASP A C 1
ATOM 677 O O . ASP A 1 82 ? 1.474 0.736 -4.359 1.00 95.38 82 ASP A O 1
ATOM 681 N N . ALA A 1 83 ? 2.656 1.161 -6.222 1.00 96.12 83 ALA A N 1
ATOM 682 C CA . ALA A 1 83 ? 3.962 0.941 -5.596 1.00 96.12 83 ALA A CA 1
ATOM 683 C C . ALA A 1 83 ? 4.308 2.083 -4.619 1.00 96.12 83 ALA A C 1
ATOM 685 O O . ALA A 1 83 ? 4.076 3.245 -4.957 1.00 96.12 83 ALA A O 1
ATOM 686 N N . LEU A 1 84 ? 4.887 1.786 -3.438 1.00 95.25 84 LEU A N 1
ATOM 687 C CA . LEU A 1 84 ? 5.425 2.858 -2.581 1.00 95.25 84 LEU A CA 1
ATOM 688 C C . LEU A 1 84 ? 6.782 3.273 -3.080 1.00 95.25 84 LEU A C 1
ATOM 690 O O . LEU A 1 84 ? 7.768 2.560 -2.917 1.00 95.25 84 LEU A O 1
ATOM 694 N N . THR A 1 85 ? 6.839 4.467 -3.624 1.00 95.44 85 THR A N 1
ATOM 695 C CA . THR A 1 85 ? 8.094 5.125 -3.938 1.00 95.44 85 THR A CA 1
ATOM 696 C C . THR A 1 85 ? 8.458 6.089 -2.820 1.00 95.44 85 THR A C 1
ATOM 698 O O . THR A 1 85 ? 7.647 6.421 -1.955 1.00 95.44 85 THR A O 1
ATOM 701 N N . LYS A 1 86 ? 9.683 6.599 -2.865 1.00 95.12 86 LYS A N 1
ATOM 702 C CA . LYS A 1 86 ? 10.171 7.671 -1.992 1.00 95.12 86 LYS A CA 1
ATOM 703 C C . LYS A 1 86 ? 9.299 8.936 -2.018 1.00 95.12 86 LYS A C 1
ATOM 705 O O . LYS A 1 86 ? 9.386 9.754 -1.109 1.00 95.12 86 LYS A O 1
ATOM 710 N N . ASP A 1 87 ? 8.468 9.097 -3.048 1.00 93.19 87 ASP A N 1
ATOM 711 C CA . ASP A 1 87 ? 7.544 10.227 -3.180 1.00 93.19 87 ASP A CA 1
ATOM 712 C C . ASP A 1 87 ? 6.418 10.188 -2.130 1.00 93.19 87 ASP A C 1
ATOM 714 O O . ASP A 1 87 ? 5.826 11.221 -1.810 1.00 93.19 87 ASP A O 1
ATOM 718 N N . TYR A 1 88 ? 6.144 9.017 -1.547 1.00 89.50 88 TYR A N 1
ATOM 719 C CA . TYR A 1 88 ? 5.190 8.869 -0.454 1.00 89.50 88 TYR A CA 1
ATOM 720 C C . TYR A 1 88 ? 5.812 9.341 0.866 1.00 89.50 88 TYR A C 1
ATOM 722 O O . TYR A 1 88 ? 6.414 8.572 1.613 1.00 89.50 88 TYR A O 1
ATOM 730 N N . ASN A 1 89 ? 5.640 10.626 1.180 1.00 81.94 89 ASN A N 1
ATOM 731 C CA . ASN A 1 89 ? 6.003 11.187 2.481 1.00 81.94 89 ASN A CA 1
ATOM 732 C C . ASN A 1 89 ? 4.805 11.157 3.442 1.00 81.94 89 ASN A C 1
ATOM 734 O O . ASN A 1 89 ? 4.114 12.160 3.622 1.00 81.94 89 ASN A O 1
ATOM 738 N N . TYR A 1 90 ? 4.526 9.988 4.017 1.00 88.38 90 TYR A N 1
ATOM 739 C CA . TYR A 1 90 ? 3.382 9.792 4.905 1.00 88.38 90 TYR A CA 1
ATOM 740 C C . TYR A 1 90 ? 3.691 8.798 6.027 1.00 88.38 90 TYR A C 1
ATOM 742 O O . TYR A 1 90 ? 4.086 7.659 5.771 1.00 88.38 90 TYR A O 1
ATOM 750 N N . ASP A 1 91 ? 3.487 9.236 7.273 1.00 92.25 91 ASP A N 1
ATOM 751 C CA . ASP A 1 91 ? 3.571 8.400 8.472 1.00 92.25 91 ASP A CA 1
ATOM 752 C C . ASP A 1 91 ? 2.166 7.980 8.918 1.00 92.25 91 ASP A C 1
ATOM 754 O O . ASP A 1 91 ? 1.488 8.666 9.690 1.00 92.25 91 ASP A O 1
ATOM 758 N N . MET A 1 92 ? 1.736 6.811 8.440 1.00 95.94 92 MET A N 1
ATOM 759 C CA . MET A 1 92 ? 0.461 6.221 8.840 1.00 95.94 92 MET A CA 1
ATOM 760 C C . MET A 1 92 ? 0.371 6.010 10.354 1.00 95.94 92 MET A C 1
ATOM 762 O O . MET A 1 92 ? -0.685 6.232 10.941 1.00 95.94 92 MET A O 1
ATOM 766 N N . TRP A 1 93 ? 1.453 5.580 11.006 1.00 97.19 93 TRP A N 1
ATOM 767 C CA . TRP A 1 93 ? 1.428 5.269 12.434 1.00 97.19 93 TRP A CA 1
ATOM 768 C C . TRP A 1 93 ? 1.310 6.534 13.280 1.00 97.19 93 TRP A C 1
ATOM 770 O O . TRP A 1 93 ? 0.573 6.536 14.268 1.00 97.19 93 TRP A O 1
ATOM 780 N N . GLY A 1 94 ? 1.988 7.607 12.875 1.00 97.06 94 GLY A N 1
ATOM 781 C CA . GLY A 1 94 ? 1.812 8.948 13.424 1.00 97.06 94 GLY A CA 1
ATOM 782 C C . GLY A 1 94 ? 0.367 9.430 13.300 1.00 97.06 94 GLY A C 1
ATOM 783 O O . GLY A 1 94 ? -0.225 9.815 14.309 1.00 97.06 94 GLY A O 1
ATOM 784 N N . LEU A 1 95 ? -0.242 9.309 12.113 1.00 96.88 95 LEU A N 1
ATOM 785 C CA . LEU A 1 95 ? -1.642 9.699 11.904 1.00 96.88 95 LEU A CA 1
ATOM 786 C C . LEU A 1 95 ? -2.603 8.892 12.791 1.00 96.88 95 LEU A C 1
ATOM 788 O O . LEU A 1 95 ? -3.482 9.465 13.435 1.00 96.88 95 LEU A O 1
ATOM 792 N N . LEU A 1 96 ? -2.436 7.565 12.847 1.00 97.56 96 LEU A N 1
ATOM 793 C CA . LEU A 1 96 ? -3.274 6.689 13.672 1.00 97.56 96 LEU A CA 1
ATOM 794 C C . LEU A 1 96 ? -3.195 7.069 15.159 1.00 97.56 96 LEU A C 1
ATOM 796 O O . LEU A 1 96 ? -4.218 7.045 15.842 1.00 97.56 96 LEU A O 1
ATOM 800 N N . LYS A 1 97 ? -2.007 7.448 15.651 1.00 97.81 97 LYS A N 1
ATOM 801 C CA . LYS A 1 97 ? -1.805 7.945 17.021 1.00 97.81 97 LYS A CA 1
ATOM 802 C C . LYS A 1 97 ? -2.498 9.281 17.246 1.00 97.81 97 LYS A C 1
ATOM 804 O O . LYS A 1 97 ? -3.261 9.417 18.198 1.00 97.81 97 LYS A O 1
ATOM 809 N N . GLU A 1 98 ? -2.251 10.249 16.367 1.00 97.38 98 GLU A N 1
ATOM 810 C CA . GLU A 1 98 ? -2.791 11.605 16.480 1.00 97.38 98 GLU A CA 1
ATOM 811 C C . GLU A 1 98 ? -4.327 11.607 16.470 1.00 97.38 98 GLU A C 1
ATOM 813 O O . GLU A 1 98 ? -4.962 12.307 17.258 1.00 97.38 98 GLU A O 1
ATOM 818 N N . LYS A 1 99 ? -4.936 10.795 15.599 1.00 97.06 99 LYS A N 1
ATOM 819 C CA . LYS A 1 99 ? -6.388 10.766 15.379 1.00 97.06 99 LYS A CA 1
ATOM 820 C C . LYS A 1 99 ? -7.130 9.703 16.191 1.00 97.06 99 LYS A C 1
ATOM 822 O O . LYS A 1 99 ? -8.328 9.524 15.991 1.00 97.06 99 LYS A O 1
ATOM 827 N N . TYR A 1 100 ? -6.479 9.006 17.123 1.00 96.62 100 TYR A N 1
ATOM 828 C CA . TYR A 1 100 ? -7.127 7.938 17.895 1.00 96.62 100 TYR A CA 1
ATOM 829 C C . TYR A 1 100 ? -8.358 8.412 18.685 1.00 96.62 100 TYR A C 1
ATOM 831 O O . TYR A 1 100 ? -9.371 7.714 18.751 1.00 96.62 100 TYR A O 1
ATOM 839 N N . SER A 1 101 ? -8.308 9.613 19.264 1.00 95.88 101 SER A N 1
ATOM 840 C CA . SER A 1 101 ? -9.434 10.182 20.015 1.00 95.88 101 SER A CA 1
ATOM 841 C C . SER A 1 101 ? -10.636 10.535 19.127 1.00 95.88 101 SER A C 1
ATOM 843 O O . SER A 1 101 ? -11.763 10.615 19.622 1.00 95.88 101 SER A O 1
ATOM 845 N N . ASP A 1 102 ? -10.435 10.681 17.814 1.00 97.06 102 ASP A N 1
ATOM 846 C CA . ASP A 1 102 ? -11.495 10.959 16.853 1.00 97.06 102 ASP A CA 1
ATOM 847 C C . ASP A 1 102 ? -12.286 9.679 16.531 1.00 97.06 102 ASP A C 1
ATOM 849 O O . ASP A 1 102 ? -11.842 8.756 15.841 1.00 97.06 102 ASP A O 1
ATOM 853 N N . LYS A 1 103 ? -13.523 9.629 17.033 1.00 95.19 103 LYS A N 1
ATOM 854 C CA . LYS A 1 103 ? -14.452 8.517 16.799 1.00 95.19 103 LYS A CA 1
ATOM 855 C C . LYS A 1 103 ? -14.820 8.356 15.321 1.00 95.19 103 LYS A C 1
ATOM 857 O O . LYS A 1 103 ? -15.017 7.226 14.876 1.00 95.19 103 LYS A O 1
ATOM 862 N N . VAL A 1 104 ? -14.941 9.448 14.566 1.00 96.56 104 VAL A N 1
ATOM 863 C CA . VAL A 1 104 ? -15.261 9.398 13.132 1.00 96.56 104 VAL A CA 1
ATOM 864 C C . VAL A 1 104 ? -14.094 8.776 12.380 1.00 96.56 104 VAL A C 1
ATOM 866 O O . VAL A 1 104 ? -14.303 7.854 11.591 1.00 96.56 104 VAL A O 1
ATOM 869 N N . PHE A 1 105 ? -12.869 9.200 12.692 1.00 96.62 105 PHE A N 1
ATOM 870 C CA . PHE A 1 105 ? -11.662 8.605 12.129 1.00 96.62 105 PHE A CA 1
ATOM 871 C C . PHE A 1 105 ? -11.547 7.115 12.473 1.00 96.62 105 PHE A C 1
ATOM 873 O O . PHE A 1 105 ? -11.420 6.292 11.568 1.00 96.62 105 PHE A O 1
ATOM 880 N N . ARG A 1 106 ? -11.697 6.717 13.743 1.00 95.69 106 ARG A N 1
ATOM 881 C CA . ARG A 1 106 ? -11.676 5.290 14.126 1.00 95.69 106 ARG A CA 1
ATOM 882 C C . ARG A 1 106 ? -12.739 4.465 13.400 1.00 95.69 106 ARG A C 1
ATOM 884 O O . ARG A 1 106 ? -12.446 3.367 12.930 1.00 95.69 106 ARG A O 1
ATOM 891 N N . ASN A 1 107 ?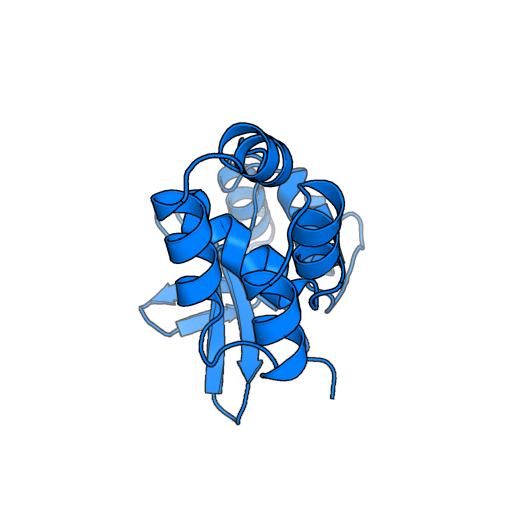 -13.948 5.003 13.236 1.00 95.69 107 ASN A N 1
ATOM 892 C CA . ASN A 1 107 ? -14.996 4.349 12.452 1.00 95.69 107 ASN A CA 1
ATOM 893 C C . ASN A 1 107 ? -14.624 4.233 10.965 1.00 95.69 107 ASN A C 1
ATOM 895 O O . ASN A 1 107 ? -14.937 3.212 10.355 1.00 95.69 107 ASN A O 1
ATOM 899 N N . LYS A 1 108 ? -13.931 5.224 10.382 1.00 96.50 108 LYS A N 1
ATOM 900 C CA . LYS A 1 108 ? -13.375 5.142 9.017 1.00 96.50 108 LYS A CA 1
ATOM 901 C C . LYS A 1 108 ? -12.408 3.956 8.901 1.00 96.50 108 LYS A C 1
ATOM 903 O O . LYS A 1 108 ? -12.532 3.179 7.959 1.00 96.50 108 LYS A O 1
ATOM 908 N N . ILE A 1 109 ? -11.517 3.760 9.879 1.00 97.25 109 ILE A N 1
ATOM 909 C CA . ILE A 1 109 ? -10.584 2.616 9.915 1.00 97.25 109 ILE A CA 1
ATOM 910 C C . ILE A 1 109 ? -11.327 1.282 10.059 1.00 97.25 109 ILE A C 1
ATOM 912 O O . ILE A 1 109 ? -11.073 0.344 9.306 1.00 97.25 109 ILE A O 1
ATOM 916 N N . PHE A 1 110 ? -12.286 1.195 10.982 1.00 95.94 110 PHE A N 1
ATOM 917 C CA . PHE A 1 110 ? -13.107 -0.005 11.156 1.00 95.94 110 PHE A CA 1
ATOM 918 C C . PHE A 1 110 ? -13.855 -0.373 9.865 1.00 95.94 110 PHE A C 1
ATOM 920 O O . PHE A 1 110 ? -13.780 -1.509 9.399 1.00 95.94 110 PHE A O 1
ATOM 927 N N . ASN A 1 111 ? -14.532 0.601 9.252 1.00 96.25 111 ASN A N 1
ATOM 928 C CA . ASN A 1 111 ? -15.272 0.405 8.008 1.00 96.25 111 ASN A CA 1
ATOM 929 C C . ASN A 1 111 ? -14.347 0.037 6.847 1.00 96.25 111 ASN A C 1
ATOM 931 O O . ASN A 1 111 ? -14.735 -0.749 5.987 1.00 96.25 111 ASN A O 1
ATOM 935 N N . PHE A 1 112 ? -13.119 0.563 6.825 1.00 96.69 112 PHE A N 1
ATOM 936 C CA . PHE A 1 112 ? -12.125 0.146 5.848 1.00 96.69 112 PHE A CA 1
ATOM 937 C C . PHE A 1 112 ? -11.848 -1.357 5.950 1.00 96.69 112 PHE A C 1
ATOM 939 O O . PHE A 1 112 ? -11.787 -2.013 4.913 1.00 96.69 112 PHE A O 1
ATOM 946 N N . PHE A 1 113 ? -11.704 -1.909 7.153 1.00 97.19 113 PHE A N 1
ATOM 947 C CA . PHE A 1 113 ? -11.417 -3.333 7.347 1.00 97.19 113 PHE A CA 1
ATOM 948 C C . PHE A 1 113 ? -12.645 -4.248 7.290 1.00 97.19 113 PHE A C 1
ATOM 950 O O . PHE A 1 113 ? -12.485 -5.467 7.187 1.00 97.19 113 PHE A O 1
ATOM 957 N N . TYR A 1 114 ? -13.856 -3.691 7.311 1.00 94.88 114 TYR A N 1
ATOM 958 C CA . TYR A 1 114 ? -15.095 -4.455 7.194 1.00 94.88 114 TYR A CA 1
ATOM 959 C C . TYR A 1 114 ? -15.079 -5.347 5.939 1.00 94.88 114 TYR A C 1
ATOM 961 O O . TYR A 1 114 ? -14.813 -4.875 4.833 1.00 94.88 114 TYR A O 1
ATOM 969 N N . ASN A 1 115 ? -15.326 -6.650 6.116 1.00 90.44 115 ASN A N 1
ATOM 970 C CA . ASN A 1 115 ? -15.236 -7.697 5.083 1.00 90.44 115 ASN A CA 1
ATOM 971 C C . ASN A 1 115 ? -13.856 -7.868 4.401 1.00 90.44 115 ASN A C 1
ATOM 973 O O . ASN A 1 115 ? -13.767 -8.563 3.389 1.00 90.44 115 ASN A O 1
ATOM 977 N N . LYS A 1 116 ? -12.777 -7.257 4.917 1.00 91.44 116 LYS A N 1
ATOM 978 C CA . LYS A 1 116 ? -11.403 -7.402 4.383 1.00 91.44 116 LYS A CA 1
ATOM 979 C C . LYS A 1 116 ? -10.470 -8.208 5.287 1.00 91.44 116 LYS A C 1
ATOM 981 O O . LYS A 1 116 ? -9.417 -8.641 4.830 1.00 91.44 116 LYS A O 1
ATOM 986 N N . ILE A 1 117 ? -10.837 -8.387 6.553 1.00 93.44 117 ILE A N 1
ATOM 987 C CA . ILE A 1 117 ? -10.102 -9.179 7.548 1.00 93.44 117 ILE A CA 1
ATOM 988 C C . ILE A 1 117 ? -11.060 -10.143 8.255 1.00 93.44 117 ILE A C 1
ATOM 990 O O . ILE A 1 117 ? -12.272 -10.063 8.066 1.00 93.44 117 ILE A O 1
ATOM 994 N N . GLN A 1 118 ? -10.519 -11.054 9.063 1.00 93.12 118 GLN A N 1
ATOM 995 C CA . GLN A 1 118 ? -11.326 -11.990 9.846 1.00 93.12 118 GLN A CA 1
ATOM 996 C C . GLN A 1 118 ? -12.194 -11.257 10.882 1.00 93.12 118 GLN A C 1
ATOM 998 O O . GLN A 1 118 ? -11.744 -10.299 11.512 1.00 93.12 118 GLN A O 1
ATOM 1003 N N . ASP A 1 119 ? -13.413 -11.753 11.105 1.00 93.56 119 ASP A N 1
ATOM 1004 C CA . ASP A 1 119 ? -14.384 -11.143 12.026 1.00 93.56 119 ASP A CA 1
ATOM 1005 C C . ASP A 1 119 ? -13.862 -11.001 13.461 1.00 93.56 119 ASP A C 1
ATOM 1007 O O . ASP A 1 119 ? -14.226 -10.057 14.162 1.00 93.56 119 ASP A O 1
ATOM 1011 N N . GLU A 1 120 ? -13.022 -11.932 13.919 1.00 94.06 120 GLU A N 1
ATOM 1012 C CA . GLU A 1 120 ? -12.426 -11.871 15.255 1.00 94.06 120 GLU A CA 1
ATOM 1013 C C . GLU A 1 120 ? -11.478 -10.672 15.393 1.00 94.06 120 GLU A C 1
ATOM 1015 O O . GLU A 1 120 ? -11.616 -9.881 16.327 1.00 94.06 120 GLU A O 1
ATOM 1020 N N . GLU A 1 121 ? -10.580 -10.482 14.425 1.00 94.62 121 GLU A N 1
ATOM 1021 C CA . GLU A 1 121 ? -9.664 -9.337 14.374 1.00 94.62 121 GLU A CA 1
ATOM 1022 C C . GLU A 1 121 ? -10.426 -8.015 14.223 1.00 94.62 121 GLU A C 1
ATOM 1024 O O . GLU A 1 121 ? -10.119 -7.022 14.884 1.00 94.62 121 GLU A O 1
ATOM 1029 N N . LEU A 1 122 ? -11.498 -8.014 13.426 1.00 94.75 122 LEU A N 1
ATOM 1030 C CA . LEU A 1 122 ? -12.373 -6.855 13.267 1.00 94.75 122 LEU A CA 1
ATOM 1031 C C . LEU A 1 122 ? -13.080 -6.476 14.581 1.00 94.75 122 LEU A C 1
ATOM 1033 O O . LEU A 1 122 ? -13.202 -5.291 14.903 1.00 94.75 122 LEU A O 1
ATOM 1037 N N . LYS A 1 123 ? -13.529 -7.465 15.366 1.00 94.56 123 LYS A N 1
ATOM 1038 C CA . LYS A 1 123 ? -14.112 -7.241 16.699 1.00 94.56 123 LYS A CA 1
ATOM 1039 C C . LYS A 1 123 ? -13.077 -6.706 17.685 1.00 94.56 123 LYS A C 1
ATOM 1041 O O . LYS A 1 123 ? -13.398 -5.765 18.408 1.00 94.56 123 LYS A O 1
ATOM 1046 N N . LYS A 1 124 ? -11.855 -7.255 17.695 1.00 94.94 124 LYS A N 1
ATOM 1047 C CA . LYS A 1 124 ? -10.744 -6.754 18.528 1.00 94.94 124 LYS A CA 1
ATOM 1048 C C . LYS A 1 124 ? -10.451 -5.285 18.223 1.00 94.94 124 LYS A C 1
ATOM 1050 O O . LYS A 1 124 ? -10.407 -4.476 19.142 1.00 94.94 124 LYS A O 1
ATOM 1055 N N . LEU A 1 125 ? -10.369 -4.925 16.940 1.00 95.06 125 LEU A N 1
ATOM 1056 C CA . LEU A 1 125 ? -10.161 -3.542 16.509 1.00 95.06 125 LEU A CA 1
ATOM 1057 C C . LEU A 1 125 ? -11.307 -2.612 16.936 1.00 95.06 125 LEU A C 1
ATOM 1059 O O . LEU A 1 125 ? -11.064 -1.494 17.374 1.00 95.06 125 LEU A O 1
ATOM 1063 N N . LYS A 1 126 ? -12.564 -3.053 16.808 1.00 94.06 126 LYS A N 1
ATOM 1064 C CA . LYS A 1 126 ? -13.735 -2.246 17.189 1.00 94.06 126 LYS A CA 1
ATOM 1065 C C . LYS A 1 126 ? -13.805 -1.980 18.691 1.00 94.06 126 LYS A C 1
ATOM 1067 O O . LYS A 1 126 ? -14.245 -0.909 19.101 1.00 94.06 126 LYS A O 1
ATOM 1072 N N . ASN A 1 127 ? -13.424 -2.979 19.479 1.00 94.12 127 ASN A N 1
ATOM 1073 C CA . ASN A 1 127 ? -13.556 -2.974 20.930 1.00 94.12 127 ASN A CA 1
ATOM 1074 C C . ASN A 1 127 ? -12.279 -2.507 21.643 1.00 94.12 127 ASN A C 1
ATOM 1076 O O . ASN A 1 127 ? -12.240 -2.563 22.864 1.00 94.12 127 ASN A O 1
ATOM 1080 N N . SER A 1 128 ? -11.243 -2.068 20.919 1.00 94.25 128 SER A N 1
ATOM 1081 C CA . SER A 1 128 ? -10.022 -1.542 21.534 1.00 94.25 128 SER A CA 1
ATOM 1082 C C . SER A 1 128 ? -10.341 -0.318 22.395 1.00 94.25 128 SER A C 1
ATOM 1084 O O . SER A 1 128 ? -10.900 0.665 21.888 1.00 94.25 128 SER A O 1
ATOM 1086 N N . GLU A 1 129 ? -9.964 -0.356 23.670 1.00 93.25 129 GLU A N 1
ATOM 1087 C CA . GLU A 1 129 ? -10.223 0.734 24.618 1.00 93.25 129 GLU A CA 1
ATOM 1088 C C . GLU A 1 129 ? -9.035 1.696 24.698 1.00 93.25 129 GLU A C 1
ATOM 1090 O O . GLU A 1 129 ? -9.202 2.899 24.930 1.00 93.25 129 GLU A O 1
ATOM 1095 N N . THR A 1 130 ? -7.834 1.186 24.423 1.00 97.06 130 THR A N 1
ATOM 1096 C CA . THR A 1 130 ? -6.576 1.939 24.469 1.00 97.06 130 THR A CA 1
ATOM 1097 C C . THR A 1 130 ? -5.976 2.169 23.082 1.00 97.06 130 THR A C 1
ATOM 1099 O O . THR A 1 130 ? -6.234 1.427 22.127 1.00 97.06 130 THR A O 1
ATOM 1102 N N . LEU A 1 131 ? -5.140 3.208 22.972 1.00 97.00 131 LEU A N 1
ATOM 1103 C CA . LEU A 1 131 ? -4.374 3.487 21.757 1.00 97.00 131 LEU A CA 1
ATOM 1104 C C . LEU A 1 131 ? -3.460 2.303 21.420 1.00 97.00 131 LEU A C 1
ATOM 1106 O O . LEU A 1 131 ? -3.373 1.886 20.268 1.00 97.00 131 LEU A O 1
ATOM 1110 N N . GLU A 1 132 ? -2.801 1.741 22.427 1.00 97.38 132 GLU A N 1
ATOM 1111 C CA . GLU A 1 132 ? -1.870 0.628 22.292 1.00 97.38 132 GLU A CA 1
ATOM 1112 C C . GLU A 1 132 ? -2.568 -0.610 21.727 1.00 97.38 132 GLU A C 1
ATOM 1114 O O . GLU A 1 132 ? -2.059 -1.229 20.794 1.00 97.38 132 GLU A O 1
ATOM 1119 N N . GLU A 1 133 ? -3.754 -0.953 22.234 1.00 96.56 133 GLU A N 1
ATOM 1120 C CA . GLU A 1 133 ? -4.554 -2.057 21.700 1.00 96.56 133 GLU A CA 1
ATOM 1121 C C . GLU A 1 133 ? -4.985 -1.810 20.261 1.00 96.56 133 GLU A C 1
ATOM 1123 O O . GLU A 1 133 ? -4.867 -2.715 19.435 1.00 96.56 133 GLU A O 1
ATOM 1128 N N . PHE A 1 134 ? -5.451 -0.599 19.951 1.00 97.38 134 PHE A N 1
ATOM 1129 C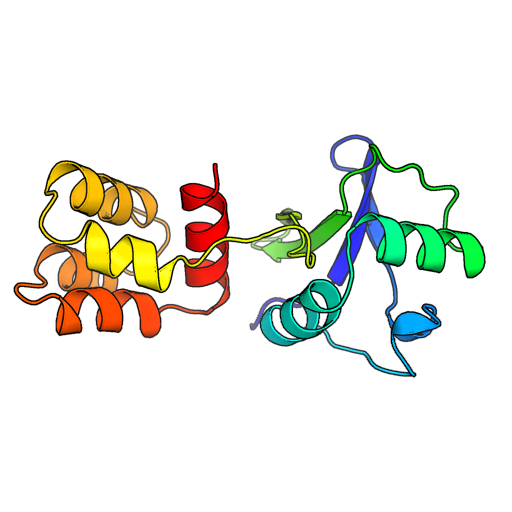 CA . PHE A 1 134 ? -5.874 -0.222 18.606 1.00 97.38 134 PHE A CA 1
ATOM 1130 C C . PHE A 1 134 ? -4.728 -0.364 17.596 1.00 97.38 134 PHE A C 1
ATOM 1132 O O . PHE A 1 134 ? -4.874 -1.039 16.573 1.00 97.38 134 PHE A O 1
ATOM 1139 N N . LEU A 1 135 ? -3.560 0.205 17.909 1.00 97.88 135 LEU A N 1
ATOM 1140 C CA . LEU A 1 135 ? -2.370 0.109 17.062 1.00 97.88 135 LEU A CA 1
ATOM 1141 C C . LEU A 1 135 ? -1.883 -1.334 16.936 1.00 97.88 135 LEU A C 1
ATOM 1143 O O . LEU A 1 135 ? -1.523 -1.763 15.842 1.00 97.88 135 LEU A O 1
ATOM 1147 N N . ARG A 1 136 ? -1.905 -2.097 18.033 1.00 97.25 136 ARG A N 1
ATOM 1148 C CA . ARG A 1 136 ? -1.506 -3.506 18.045 1.00 97.25 136 ARG A CA 1
ATOM 1149 C C . ARG A 1 136 ? -2.419 -4.364 17.173 1.00 97.25 136 ARG A C 1
ATOM 1151 O O . ARG A 1 136 ? -1.912 -5.208 16.443 1.00 97.25 136 ARG A O 1
ATOM 1158 N N . CYS A 1 137 ? -3.734 -4.130 17.202 1.00 96.62 137 CYS A N 1
ATOM 1159 C CA . CYS A 1 137 ? -4.675 -4.830 16.325 1.00 96.62 137 CYS A CA 1
ATOM 1160 C C . CYS A 1 137 ? -4.306 -4.617 14.854 1.00 96.62 137 CYS A C 1
ATOM 1162 O O . CYS A 1 137 ? -4.224 -5.582 14.106 1.00 96.62 137 CYS A O 1
ATOM 1164 N N . ILE A 1 138 ? -4.015 -3.375 14.449 1.00 97.31 138 ILE A N 1
ATOM 1165 C CA . ILE A 1 138 ? -3.597 -3.067 13.072 1.00 97.31 138 ILE A CA 1
ATOM 1166 C C . ILE A 1 138 ? -2.228 -3.693 12.763 1.00 97.31 138 ILE A C 1
ATOM 1168 O O . ILE A 1 138 ? -2.054 -4.282 11.698 1.00 97.31 138 ILE A O 1
ATOM 1172 N N . GLY A 1 139 ? -1.273 -3.606 13.691 1.00 96.75 139 GLY A N 1
ATOM 1173 C CA . GLY A 1 139 ? 0.092 -4.117 13.526 1.00 96.75 139 GLY A CA 1
ATOM 1174 C C . GLY A 1 139 ? 0.204 -5.639 13.428 1.00 96.75 139 GLY A C 1
ATOM 1175 O O . GLY A 1 139 ? 1.178 -6.129 12.861 1.00 96.75 139 GLY A O 1
ATOM 1176 N N . TYR A 1 140 ? -0.782 -6.389 13.928 1.00 95.81 140 TYR A N 1
ATOM 1177 C CA . TYR A 1 140 ? -0.849 -7.847 13.768 1.00 95.81 140 TYR A CA 1
ATOM 1178 C C . TYR A 1 140 ? -1.564 -8.310 12.499 1.00 95.81 140 TYR A C 1
ATOM 1180 O O . TYR A 1 140 ? -1.510 -9.496 12.171 1.00 95.81 140 TYR A O 1
ATOM 1188 N N . LEU A 1 141 ? -2.208 -7.409 11.754 1.00 95.94 141 LEU A N 1
ATOM 1189 C CA . LEU A 1 141 ? -2.767 -7.772 10.455 1.00 95.94 141 LEU A CA 1
ATOM 1190 C C . LEU A 1 141 ? -1.641 -8.119 9.471 1.00 95.94 141 LEU A C 1
ATOM 1192 O O . LEU A 1 141 ? -0.546 -7.569 9.582 1.00 95.94 141 LEU A O 1
ATOM 1196 N N . PRO A 1 142 ? -1.899 -8.958 8.453 1.00 93.69 142 PRO A N 1
ATOM 1197 C CA . PRO A 1 142 ? -0.935 -9.189 7.382 1.00 93.69 142 PRO A CA 1
ATOM 1198 C C . PRO A 1 142 ? -0.463 -7.869 6.769 1.00 93.69 142 PRO A C 1
ATOM 1200 O O . PRO A 1 142 ? -1.273 -6.951 6.588 1.00 93.69 142 PRO A O 1
ATOM 1203 N N . TYR A 1 143 ? 0.814 -7.777 6.395 1.00 94.69 143 TYR A N 1
ATOM 1204 C CA . TYR A 1 143 ? 1.383 -6.543 5.850 1.00 94.69 143 TYR A CA 1
ATOM 1205 C C . TYR A 1 143 ? 0.581 -6.008 4.666 1.00 94.69 143 TYR A C 1
ATOM 1207 O O . TYR A 1 143 ? 0.326 -4.816 4.589 1.00 94.69 143 TYR A O 1
ATOM 1215 N N . THR A 1 144 ? 0.062 -6.876 3.792 1.00 93.38 144 THR A N 1
ATOM 1216 C CA . THR A 1 144 ? -0.813 -6.475 2.679 1.00 93.38 144 THR A CA 1
ATOM 1217 C C . THR A 1 144 ? -2.039 -5.677 3.137 1.00 93.38 144 THR A C 1
ATOM 1219 O O . THR A 1 144 ? -2.455 -4.738 2.460 1.00 93.38 144 THR A O 1
ATOM 1222 N N . SER A 1 145 ? -2.627 -6.017 4.285 1.00 94.75 145 SER A N 1
ATOM 1223 C CA . SER A 1 145 ? -3.758 -5.285 4.866 1.00 94.75 145 SER A CA 1
ATOM 1224 C C . SER A 1 145 ? -3.320 -3.931 5.419 1.00 94.75 145 SER A C 1
ATOM 1226 O O . SER A 1 145 ? -3.982 -2.927 5.153 1.00 94.75 145 SER A O 1
ATOM 1228 N N . GLN A 1 146 ? -2.183 -3.887 6.120 1.00 95.56 146 GLN A N 1
ATOM 1229 C CA . GLN A 1 146 ? -1.581 -2.640 6.610 1.00 95.56 146 GLN A CA 1
ATOM 1230 C C . GLN A 1 146 ? -1.222 -1.707 5.444 1.00 95.56 146 GLN A C 1
ATOM 1232 O O . GLN A 1 146 ? -1.512 -0.517 5.461 1.00 95.56 146 GLN A O 1
ATOM 1237 N N . ARG A 1 147 ? -0.671 -2.275 4.374 1.00 94.31 147 ARG A N 1
ATOM 1238 C CA . ARG A 1 147 ? -0.236 -1.594 3.161 1.00 94.31 147 ARG A CA 1
ATOM 1239 C C . ARG A 1 147 ? -1.392 -1.013 2.351 1.00 94.31 147 ARG A C 1
ATOM 1241 O O . ARG A 1 147 ? -1.286 0.094 1.827 1.00 94.31 147 ARG A O 1
ATOM 1248 N N . LYS A 1 148 ? -2.514 -1.734 2.273 1.00 94.50 148 LYS A N 1
ATOM 1249 C CA . LYS A 1 148 ? -3.763 -1.219 1.691 1.00 94.50 148 LYS A CA 1
ATOM 1250 C C . LYS A 1 148 ? -4.356 -0.096 2.547 1.00 94.50 148 LYS A C 1
ATOM 1252 O O . LYS A 1 148 ? -4.871 0.864 1.982 1.00 94.50 148 LYS A O 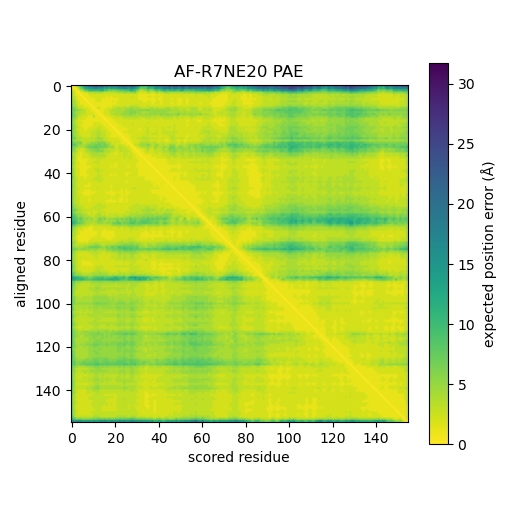1
ATOM 1257 N N . LEU A 1 149 ? -4.283 -0.202 3.880 1.00 96.56 149 LEU A N 1
ATOM 1258 C CA . LEU A 1 149 ? -4.711 0.881 4.771 1.00 96.56 149 LEU A CA 1
ATOM 1259 C C . LEU A 1 149 ? -3.846 2.131 4.572 1.00 96.56 149 LEU A C 1
ATOM 1261 O O . LEU A 1 149 ? -4.388 3.227 4.498 1.00 96.56 149 LEU A O 1
ATOM 1265 N N . TYR A 1 150 ? -2.528 1.957 4.442 1.00 95.88 150 TYR A N 1
ATOM 1266 C CA . TYR A 1 150 ? -1.585 3.046 4.195 1.00 95.88 150 TYR A CA 1
ATOM 1267 C C . TYR A 1 150 ? -2.009 3.894 2.991 1.00 95.88 150 TYR A C 1
ATOM 1269 O O . TYR A 1 150 ? -2.162 5.101 3.139 1.00 95.88 150 TYR A O 1
ATOM 1277 N N . LEU A 1 151 ? -2.278 3.268 1.836 1.00 94.19 151 LEU A N 1
ATOM 1278 C CA . LEU A 1 151 ? -2.727 3.994 0.636 1.00 94.19 151 LEU A CA 1
ATOM 1279 C C . LEU A 1 151 ? -4.085 4.664 0.847 1.00 94.19 151 LEU A C 1
ATOM 1281 O O . LEU A 1 151 ? -4.250 5.826 0.510 1.00 94.19 151 LEU A O 1
ATOM 1285 N N . TYR A 1 152 ? -5.033 3.956 1.463 1.00 95.06 152 TYR A N 1
ATOM 1286 C CA . TYR A 1 152 ? -6.376 4.484 1.714 1.00 95.06 152 TYR A CA 1
ATOM 1287 C C . TYR A 1 152 ? -6.406 5.726 2.621 1.00 95.06 152 TYR A C 1
ATOM 1289 O O . TYR A 1 152 ? -7.379 6.477 2.609 1.00 95.06 152 TYR A O 1
ATOM 1297 N N . LEU A 1 153 ? -5.394 5.898 3.472 1.00 94.50 153 LEU A N 1
ATOM 1298 C CA . LEU A 1 153 ? -5.273 7.067 4.343 1.00 94.50 153 LEU A CA 1
ATOM 1299 C C . LEU A 1 153 ? -4.361 8.157 3.777 1.00 94.50 153 LEU A C 1
ATOM 1301 O O . LEU A 1 153 ? -4.389 9.271 4.293 1.00 94.50 153 LEU A O 1
ATOM 1305 N N . TYR A 1 154 ? -3.542 7.822 2.781 1.00 89.00 154 TYR A N 1
ATOM 1306 C CA . TYR A 1 154 ? -2.750 8.790 2.035 1.00 89.00 154 TYR A CA 1
ATOM 1307 C C . TYR A 1 154 ? -3.623 9.612 1.074 1.00 89.00 154 TYR A C 1
ATOM 1309 O O . TYR A 1 154 ? -3.373 10.803 0.897 1.00 89.00 154 TYR A O 1
ATOM 1317 N N . GLU A 1 155 ? -4.643 8.972 0.489 1.00 66.38 155 GLU A N 1
ATOM 1318 C CA . GLU A 1 155 ? -5.712 9.588 -0.319 1.00 66.38 155 GLU A CA 1
ATOM 1319 C C . GLU A 1 155 ? -6.778 10.311 0.528 1.00 66.38 155 GLU A C 1
ATOM 1321 O O . GLU A 1 155 ? -7.228 11.394 0.087 1.00 66.38 155 GLU A O 1
#

Sequence (155 aa):
MENKYYLAVEVKPKSYFPINLLDLSIANHFTTTSLEEIDAFTLKFTKKEIMNSIKEANLLDVNDEMPLVVIYYENKYTRKIDALTKDYNYDMWGLLKEKYSDKVFRNKIFNFFYNKIQDEELKKLKNSETLEEFLRCIGYLPYTSQRKLYLYLYE

Solvent-accessible surface area (backbone atoms only — not comparable to full-atom values): 9114 Å² total; per-residue (Å²): 131,85,66,56,32,38,48,24,37,39,82,45,96,96,37,70,49,75,52,62,42,62,66,27,76,90,41,75,74,39,77,76,40,47,62,70,58,48,37,65,54,38,41,77,33,40,62,64,58,52,50,48,34,40,39,74,56,69,75,48,99,71,62,90,84,51,50,54,27,34,37,34,62,53,97,93,37,84,45,74,46,78,53,49,26,46,74,67,86,74,60,60,67,59,49,55,62,74,40,57,86,38,63,67,55,48,49,51,54,52,59,66,44,58,92,73,57,58,68,68,62,52,47,52,46,71,66,41,86,46,71,68,52,36,52,48,47,53,70,71,43,59,66,71,56,47,53,52,49,45,54,66,70,73,108

Mean predicted aligned error: 3.74 Å

Nearest PDB structures (foldseek):
  3b77-assembly1_B  TM=2.192E-01  e=8.891E+00  Exiguobacterium sibiricum 255-15

Secondary structure (DSSP, 8-state):
-PPPEEEEEEEETTEEEEPPGGG-GGGTT-----HHHHHHHHTTS-HHHHHHHHHHTTS----TTSPEEEEEEETTEEEEEE---TT----HHHHHHHTTT-HHHHHHHHHHHTTTS-HHHHHHHHT--SHHHHHHHHHTS-HHHHHHHHHHHH-

Radius of gyration: 17.31 Å; Cα contacts (8 Å, |Δi|>4): 189; chains: 1; bounding box: 37×32×48 Å

Foldseek 3Di:
DDKFKFKWWPPDVVRTDTDALCLFPQSVNDGGRDLVVQLVSQQVAALVNRQVRCVVSVPDDDDPPIFTWMWIADPNDIDIDGHDHVVPPDDPLVVLLVCVVPPVVLVVVLVLCVVVDDPVLSVQCVPDPDSVSNVVSLVPPPVVSVVVVSVVVSD

pLDDT: mean 93.54, std 5.68, range [49.0, 97.88]